Protein AF-A0A9Q1MF08-F1 (afdb_monomer)

pLDDT: mean 85.85, std 12.81, range [37.72, 98.19]

Sequence (175 aa):
MSCRVYAINEHMGEGQDVKKKLDEIQESLNEKKEELEALEDLNQALVVKEQLENVELKDARKDLINGMKQYSSRDLIGVKRMGELDTKRFQEITKRKFLGKDADVKAAQLCSIWENHLKDPNWHPFKDVTSENGSKEIIIDDNDETLNGLKHEFGEAAYELVTTALMEMNEGLSK

Solvent-accessible surface area (backbone atoms only — not comparable to full-atom values): 9974 Å² total; per-residue (Å²): 119,66,72,66,53,52,56,50,53,52,55,53,50,54,53,51,54,53,50,52,53,49,51,54,51,53,50,53,50,50,54,52,49,53,54,47,52,53,49,51,54,50,50,54,52,50,54,54,50,53,53,51,53,52,49,52,52,52,49,54,52,50,51,52,56,57,58,49,59,71,53,50,72,90,61,101,69,67,60,77,64,76,43,54,62,60,58,67,63,46,28,61,55,42,26,74,75,41,78,71,93,55,15,65,60,51,18,52,52,50,48,55,51,50,56,47,51,74,66,35,88,88,61,69,64,57,39,84,42,73,45,98,88,69,49,79,44,80,42,74,37,87,78,36,64,68,60,50,48,42,28,72,76,55,28,64,74,49,34,52,49,51,52,50,17,52,48,47,51,50,66,71,68,77,118

Radius of gyration: 35.01 Å; Cα contacts (8 Å, |Δi|>4): 98; chains: 1; bounding box: 57×44×112 Å

Nearest PDB structures (foldseek):
  7y24-assembly1_E  TM=3.377E-01  e=8.238E+00  Homo sapiens
  8xio-assembly1_A  TM=2.837E-01  e=6.452E+00  Homo sapiens
  7xna-assembly1_A  TM=2.823E-01  e=7.290E+00  Homo sapiens

InterPro domains:
  IPR005379 Factor of DNA methylation 1-5/IDN2 , domain XH [PF03469] (80-171)
  IPR045177 Factor of DNA methylation 1-5/IDN2 [PTHR21596] (10-171)

Foldseek 3Di:
DVVVVVVVVVVVVVVVVVVVVVVVVVVVVVVVVVVVVVVVVVVVVVVVVVVVVVVVVVVVVVVVVVVQVVQQDDDPDGDDDQLQFPLVQQLVQQLVLDDDPCSSVVSNVVSVVLSVLSVDPVRQQWDWDQDPVRDTDIAGNPPPPVLVVCCVRRNDSNSVRNRNSNVSVVVVVPD

Mean predicted aligned error: 11.51 Å

Organism: NCBI:txid402998

Structure (mmCIF, N/CA/C/O backbone):
data_AF-A0A9Q1MF08-F1
#
_entry.id   AF-A0A9Q1MF08-F1
#
loop_
_atom_site.group_PDB
_atom_site.id
_atom_site.type_symbol
_atom_site.label_atom_id
_atom_site.label_alt_id
_atom_site.label_comp_id
_atom_site.label_asym_id
_atom_site.label_entity_id
_atom_site.label_seq_id
_atom_site.pdbx_PDB_ins_code
_atom_site.Cartn_x
_atom_site.Cartn_y
_atom_site.Cartn_z
_atom_site.occupancy
_atom_site.B_iso_or_equiv
_atom_site.auth_seq_id
_atom_site.auth_comp_id
_atom_site.auth_asym_id
_atom_site.auth_atom_id
_atom_site.pdbx_PDB_model_num
ATOM 1 N N . MET A 1 1 ? -32.173 -17.634 84.637 1.00 53.31 1 MET A N 1
ATOM 2 C CA . MET A 1 1 ? -32.770 -17.974 83.322 1.00 53.31 1 MET A CA 1
ATOM 3 C C . MET A 1 1 ? -32.700 -16.829 82.303 1.00 53.31 1 MET A C 1
ATOM 5 O O . MET A 1 1 ? -32.615 -17.133 81.125 1.00 53.31 1 MET A O 1
ATOM 9 N N . SER A 1 2 ? -32.632 -15.554 82.720 1.00 58.41 2 SER A N 1
ATOM 10 C CA . SER A 1 2 ? -32.653 -14.385 81.813 1.00 58.41 2 SER A CA 1
ATOM 11 C C . SER A 1 2 ? -31.453 -14.255 80.845 1.00 58.41 2 SER A C 1
ATOM 13 O O . SER A 1 2 ? -31.666 -14.125 79.645 1.00 58.41 2 SER A O 1
ATOM 15 N N . CYS A 1 3 ? -30.197 -14.403 81.302 1.00 56.69 3 CYS A N 1
ATOM 16 C CA . CYS A 1 3 ? -29.023 -14.279 80.407 1.00 56.69 3 CYS A CA 1
ATOM 17 C C . CYS A 1 3 ? -28.991 -15.305 79.266 1.00 56.69 3 CYS A C 1
ATOM 19 O O . CYS A 1 3 ? -28.477 -15.019 78.191 1.00 56.69 3 CYS A O 1
ATOM 21 N N . ARG A 1 4 ? -29.539 -16.506 79.491 1.00 56.28 4 ARG A N 1
ATOM 22 C CA . ARG A 1 4 ? -29.534 -17.577 78.487 1.00 56.28 4 ARG A CA 1
ATOM 23 C C . ARG A 1 4 ? -30.517 -17.296 77.348 1.00 56.28 4 ARG A C 1
ATOM 25 O O . ARG A 1 4 ? -30.247 -17.690 76.228 1.00 56.28 4 ARG A O 1
ATOM 32 N N . VAL A 1 5 ? -31.624 -16.605 77.627 1.00 60.34 5 VAL A N 1
ATOM 33 C CA . VAL A 1 5 ? -32.626 -16.212 76.620 1.00 60.34 5 VAL A CA 1
ATOM 34 C C . VAL A 1 5 ? -32.146 -15.007 75.807 1.00 60.34 5 VAL A C 1
ATOM 36 O O . VAL A 1 5 ? -32.333 -14.987 74.596 1.00 60.34 5 VAL A O 1
ATOM 39 N N . TYR A 1 6 ? -31.461 -14.048 76.441 1.00 61.06 6 TYR A N 1
ATOM 40 C CA . TYR A 1 6 ? -30.867 -12.900 75.741 1.00 61.06 6 TYR A CA 1
ATOM 41 C C . TYR A 1 6 ? -29.811 -13.318 74.709 1.00 61.06 6 TYR A C 1
ATOM 43 O O . TYR A 1 6 ? -29.911 -12.918 73.555 1.00 61.06 6 TYR A O 1
ATOM 51 N N . ALA A 1 7 ? -28.878 -14.199 75.084 1.00 62.72 7 ALA A N 1
ATOM 52 C CA . ALA A 1 7 ? -27.861 -14.703 74.157 1.00 62.72 7 ALA A CA 1
ATOM 53 C C . ALA A 1 7 ? -28.457 -15.504 72.979 1.00 62.72 7 ALA A C 1
ATOM 55 O O . ALA A 1 7 ? -27.925 -15.477 71.875 1.00 62.72 7 ALA A O 1
ATOM 56 N N . ILE A 1 8 ? -29.581 -16.204 73.188 1.00 61.09 8 ILE A N 1
ATOM 57 C CA . ILE A 1 8 ? -30.288 -16.922 72.114 1.00 61.09 8 ILE A CA 1
ATOM 58 C C . ILE A 1 8 ? -30.976 -15.938 71.154 1.00 61.09 8 ILE A C 1
ATOM 60 O O . ILE A 1 8 ? -30.942 -16.159 69.946 1.00 61.09 8 ILE A O 1
ATOM 64 N N . ASN A 1 9 ? -31.560 -14.848 71.666 1.00 61.00 9 ASN A N 1
ATOM 65 C CA . ASN A 1 9 ? -32.188 -13.814 70.838 1.00 61.00 9 ASN A CA 1
ATOM 66 C C . ASN A 1 9 ? -31.167 -12.999 70.022 1.00 61.00 9 ASN A C 1
ATOM 68 O O . ASN A 1 9 ? -31.444 -12.704 68.863 1.00 61.00 9 ASN A O 1
ATOM 72 N N . GLU A 1 10 ? -29.994 -12.673 70.579 1.00 62.59 10 GLU A N 1
ATOM 73 C CA . GLU A 1 10 ? -28.913 -12.006 69.829 1.00 62.59 10 GLU A CA 1
ATOM 74 C C . GLU A 1 10 ? -28.361 -12.902 68.709 1.00 62.59 10 GLU A C 1
ATOM 76 O O . GLU A 1 10 ? -28.321 -12.480 67.555 1.00 62.59 10 GLU A O 1
ATOM 81 N N . HIS A 1 11 ? -28.048 -14.172 68.999 1.00 61.53 11 HIS A N 1
ATOM 82 C CA . HIS A 1 11 ? -27.573 -15.115 67.978 1.00 61.53 11 HIS A CA 1
ATOM 83 C C . HIS A 1 11 ? -28.625 -15.444 66.899 1.00 61.53 11 HIS A C 1
ATOM 85 O O . HIS A 1 11 ? -28.265 -15.657 65.740 1.00 61.53 11 HIS A O 1
ATOM 91 N N . MET A 1 12 ? -29.924 -15.477 67.234 1.00 62.12 12 MET A N 1
ATOM 92 C CA . MET A 1 12 ? -30.992 -15.595 66.226 1.00 62.12 12 MET A CA 1
ATOM 93 C C . MET A 1 12 ? -31.098 -14.349 65.336 1.00 62.12 12 MET A C 1
ATOM 95 O O . MET A 1 12 ? -31.345 -14.490 64.137 1.00 62.12 12 MET A O 1
ATOM 99 N N . GLY A 1 13 ? -30.909 -13.152 65.901 1.00 64.06 13 GLY A N 1
ATOM 100 C CA . GLY A 1 13 ? -30.941 -11.886 65.163 1.00 64.06 13 GLY A CA 1
ATOM 101 C C . GLY A 1 13 ? -29.776 -11.738 64.180 1.00 64.06 13 GLY A C 1
ATOM 102 O O . GLY A 1 13 ? -29.991 -11.367 63.027 1.00 64.06 13 GLY A O 1
ATOM 103 N N . GLU A 1 14 ? -28.561 -12.113 64.588 1.00 65.31 14 GLU A N 1
ATOM 104 C CA . GLU A 1 14 ? -27.378 -12.126 63.713 1.00 65.31 14 GLU A CA 1
ATOM 105 C C . GLU A 1 14 ? -27.522 -13.131 62.558 1.00 65.31 14 GLU A C 1
ATOM 107 O O . GLU A 1 14 ? -27.201 -12.819 61.412 1.00 65.31 14 GLU A O 1
ATOM 112 N N . GLY A 1 15 ? -28.074 -14.322 62.824 1.00 70.94 15 GLY A N 1
ATOM 113 C CA . GLY A 1 15 ? -28.333 -15.326 61.787 1.00 70.94 15 GLY A CA 1
ATOM 114 C C . GLY A 1 15 ? -29.361 -14.882 60.737 1.00 70.94 15 GLY A C 1
ATOM 115 O O . GLY A 1 15 ? -29.233 -15.236 59.563 1.00 70.94 15 GLY A O 1
ATOM 116 N N . GLN A 1 16 ? -30.364 -14.086 61.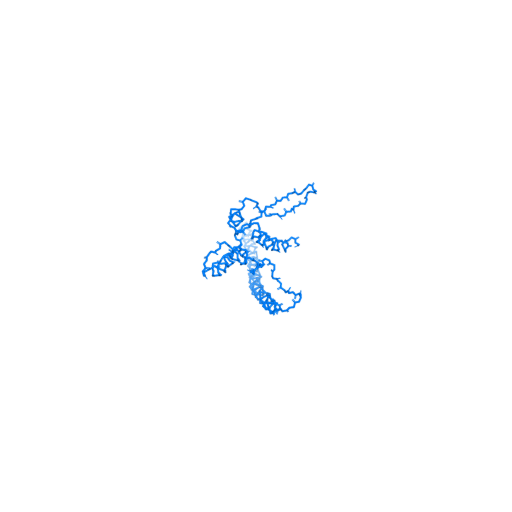129 1.00 75.94 16 GLN A N 1
ATOM 117 C CA . GLN A 1 16 ? -31.337 -13.497 60.200 1.00 75.94 16 GLN A CA 1
ATOM 118 C C . GLN A 1 16 ? -30.736 -12.377 59.339 1.00 75.94 16 GLN A C 1
ATOM 120 O O . GLN A 1 16 ? -31.025 -12.333 58.143 1.00 75.94 16 GLN A O 1
ATOM 125 N N . ASP A 1 17 ? -29.886 -11.512 59.903 1.00 83.12 17 ASP A N 1
ATOM 126 C CA . ASP A 1 17 ? -29.206 -10.446 59.148 1.00 83.12 17 ASP A CA 1
ATOM 127 C C . ASP A 1 17 ? -28.227 -11.019 58.109 1.00 83.12 17 ASP A C 1
ATOM 129 O O . ASP A 1 17 ? -28.212 -10.595 56.952 1.00 83.12 17 ASP A O 1
ATOM 133 N N . VAL A 1 18 ? -27.469 -12.057 58.484 1.00 84.75 18 VAL A N 1
ATOM 134 C CA . VAL A 1 18 ? -26.572 -12.771 57.559 1.00 84.75 18 VAL A CA 1
ATOM 135 C C . VAL A 1 18 ? -27.355 -13.417 56.417 1.00 84.75 18 VAL A C 1
ATOM 137 O O . VAL A 1 18 ? -26.936 -13.327 55.265 1.00 84.75 18 VAL A O 1
ATOM 140 N N . LYS A 1 19 ? -28.505 -14.037 56.709 1.00 88.81 19 LYS A N 1
ATOM 141 C CA . LYS A 1 19 ? -29.349 -14.656 55.680 1.00 88.81 19 LYS A CA 1
ATOM 142 C C . LYS A 1 19 ? -29.897 -13.624 54.695 1.00 88.81 19 LYS A C 1
ATOM 144 O O . LYS A 1 19 ? -29.833 -13.849 53.494 1.00 88.81 19 LYS A O 1
ATOM 149 N N . LYS A 1 20 ? -30.363 -12.476 55.190 1.00 91.69 20 LYS A N 1
ATOM 150 C CA . LYS A 1 20 ? -30.874 -11.401 54.336 1.00 91.69 20 LYS A CA 1
ATOM 151 C C . LYS A 1 20 ? -29.790 -10.847 53.402 1.00 91.69 20 LYS A C 1
ATOM 153 O O . LYS A 1 20 ? -30.033 -10.701 52.212 1.00 91.69 20 LYS A O 1
ATOM 158 N N . LYS A 1 21 ? -28.579 -10.615 53.921 1.00 92.50 21 LYS A N 1
ATOM 159 C CA . LYS A 1 21 ? -27.424 -10.193 53.108 1.00 92.50 21 LYS A CA 1
ATOM 160 C C . LYS A 1 21 ? -27.028 -11.242 52.068 1.00 92.50 21 LYS A C 1
ATOM 162 O O . LYS A 1 21 ? -26.633 -10.880 50.967 1.00 92.50 21 LYS A O 1
ATOM 167 N N . LEU A 1 22 ? -27.118 -12.529 52.407 1.00 93.06 22 LEU A N 1
ATOM 168 C CA . LEU A 1 22 ? -26.854 -13.619 51.465 1.00 93.06 22 LEU A CA 1
ATOM 169 C C . LEU A 1 22 ? -27.862 -13.610 50.306 1.00 93.06 22 LEU A C 1
ATOM 171 O O . LEU A 1 22 ? -27.450 -13.740 49.156 1.00 93.06 22 LEU A O 1
ATOM 175 N N . ASP A 1 23 ? -29.149 -13.419 50.609 1.00 93.88 23 ASP A N 1
ATOM 176 C CA . ASP A 1 23 ? -30.215 -13.342 49.606 1.00 93.88 23 ASP A CA 1
ATOM 177 C C . ASP A 1 23 ? -30.023 -12.114 48.687 1.00 93.88 23 ASP A C 1
ATOM 179 O O . ASP A 1 23 ? -30.073 -12.254 47.467 1.00 93.88 23 ASP A O 1
ATOM 183 N N . GLU A 1 24 ? -29.688 -10.943 49.249 1.00 95.56 24 GLU A N 1
ATOM 184 C CA . GLU A 1 24 ? -29.370 -9.717 48.487 1.00 95.56 24 GLU A CA 1
ATOM 185 C C . GLU A 1 24 ? -28.148 -9.902 47.561 1.00 95.56 24 GLU A C 1
ATOM 187 O O . GLU A 1 24 ? -28.164 -9.485 46.401 1.00 95.56 24 GLU A O 1
ATOM 192 N N . ILE A 1 25 ? -27.085 -10.563 48.041 1.00 95.12 25 ILE A N 1
ATOM 193 C CA . ILE A 1 25 ? -25.898 -10.878 47.224 1.00 95.12 25 ILE A CA 1
ATOM 194 C C . ILE A 1 25 ? -26.254 -11.859 46.102 1.00 95.12 25 ILE A C 1
ATOM 196 O O . ILE A 1 25 ? -25.754 -11.712 44.989 1.00 95.12 25 ILE A O 1
ATOM 200 N N . GLN A 1 26 ? -27.097 -12.858 46.374 1.00 95.31 26 GLN A N 1
ATOM 201 C CA . GLN A 1 26 ? -27.505 -13.852 45.382 1.00 95.31 26 GLN A CA 1
ATOM 202 C C . GLN A 1 26 ? -28.349 -13.232 44.261 1.00 95.31 26 GLN A C 1
ATOM 204 O O . GLN A 1 26 ? -28.155 -13.581 43.097 1.00 95.31 26 GLN A O 1
ATOM 209 N N . GLU A 1 27 ? -29.259 -12.319 44.601 1.00 96.25 27 GLU A N 1
ATOM 210 C CA . GLU A 1 27 ? -30.068 -11.578 43.630 1.00 96.25 27 GLU A CA 1
ATOM 211 C C . GLU A 1 27 ? -29.180 -10.674 42.767 1.00 96.25 27 GLU A C 1
ATOM 213 O O . GLU A 1 27 ? -29.187 -10.801 41.544 1.00 96.25 27 GLU A O 1
ATOM 218 N N . SER A 1 28 ? -28.295 -9.889 43.394 1.00 96.12 28 SER A N 1
ATOM 219 C CA . SER A 1 28 ? -27.329 -9.050 42.674 1.00 96.12 28 SER A CA 1
ATOM 220 C C . SER A 1 28 ? -26.395 -9.864 41.768 1.00 96.12 28 SER A C 1
ATOM 222 O O . SER A 1 28 ? -26.068 -9.437 40.661 1.00 96.12 28 SER A O 1
ATOM 224 N N . LEU A 1 29 ? -25.972 -11.055 42.202 1.00 97.31 29 LEU A N 1
ATOM 225 C CA . LEU A 1 29 ? -25.142 -11.947 41.393 1.00 97.31 29 LEU A CA 1
ATOM 226 C C . LEU A 1 29 ? -25.891 -12.45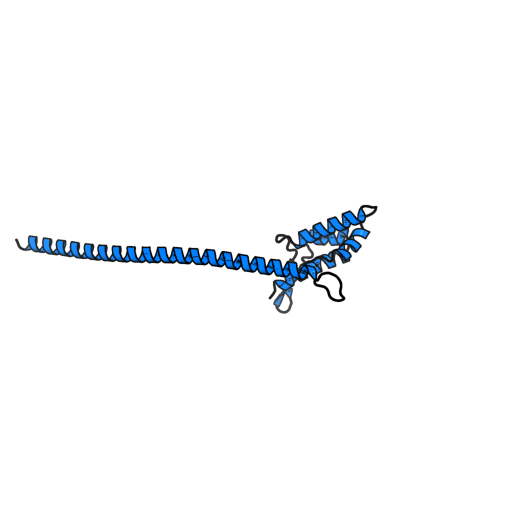7 40.156 1.00 97.31 29 LEU A C 1
ATOM 228 O O . LEU A 1 29 ? -25.293 -12.552 39.085 1.00 97.31 29 LEU A O 1
ATOM 232 N N . ASN A 1 30 ? -27.179 -12.781 40.293 1.00 96.50 30 ASN A N 1
ATOM 233 C CA . ASN A 1 30 ? -28.008 -13.221 39.174 1.00 96.50 30 ASN A CA 1
ATOM 234 C C . ASN A 1 30 ? -28.236 -12.079 38.173 1.00 96.50 30 ASN A C 1
ATOM 236 O O . ASN A 1 30 ? -28.000 -12.282 36.986 1.00 96.50 30 ASN A O 1
ATOM 240 N N . GLU A 1 31 ? -28.576 -10.876 38.645 1.00 97.31 31 GLU A N 1
ATOM 241 C CA . GLU A 1 31 ? -28.708 -9.682 37.794 1.00 97.31 31 GLU A CA 1
ATOM 242 C C . GLU A 1 31 ? -27.414 -9.404 37.019 1.00 97.31 31 GLU A C 1
ATOM 244 O O . GLU A 1 31 ? -27.428 -9.222 35.804 1.00 97.31 31 GLU A O 1
ATOM 249 N N . LYS A 1 32 ? -26.260 -9.443 37.699 1.00 96.62 32 LYS A N 1
ATOM 250 C CA . LYS A 1 32 ? -24.953 -9.244 37.056 1.00 96.62 32 LYS A CA 1
ATOM 251 C C . LYS A 1 32 ? -24.626 -10.325 36.035 1.00 96.62 32 LYS A C 1
ATOM 253 O O . LYS A 1 32 ? -23.938 -10.037 35.060 1.00 96.62 32 LYS A O 1
ATOM 258 N N . LYS A 1 33 ? -25.086 -11.557 36.249 1.00 96.94 33 LYS A N 1
ATOM 259 C CA . LYS A 1 33 ? -24.904 -12.652 35.295 1.00 96.94 33 LYS A CA 1
ATOM 260 C C . LYS A 1 33 ? -25.738 -12.432 34.032 1.00 96.94 33 LYS A C 1
ATOM 262 O O . LYS A 1 33 ? -25.206 -12.613 32.944 1.00 96.94 33 LYS A O 1
ATOM 267 N N . GLU A 1 34 ? -26.989 -12.005 34.177 1.00 97.38 34 GLU A N 1
ATOM 268 C CA . GLU A 1 34 ? -27.864 -11.664 33.047 1.00 97.38 34 GLU A CA 1
ATOM 269 C C . GLU A 1 34 ? -27.341 -10.444 32.271 1.00 97.38 34 GLU A C 1
ATOM 271 O O . GLU A 1 34 ? -27.292 -10.464 31.043 1.00 97.38 34 GLU A O 1
ATOM 276 N N . GLU A 1 35 ? -26.875 -9.402 32.971 1.00 97.12 35 GLU A N 1
ATOM 277 C CA . GLU A 1 35 ? -26.216 -8.246 32.345 1.00 97.12 35 GLU A CA 1
ATOM 278 C C . GLU A 1 35 ? -24.964 -8.657 31.560 1.00 97.12 35 GLU A C 1
ATOM 280 O O . GLU A 1 35 ? -24.717 -8.139 30.470 1.00 97.12 35 GLU A O 1
ATOM 285 N N . LEU A 1 36 ? -24.166 -9.575 32.112 1.00 97.75 36 LEU A N 1
ATOM 286 C CA . LEU A 1 36 ? -22.948 -10.062 31.474 1.00 97.75 36 LEU A CA 1
ATOM 287 C C . LEU A 1 36 ? -23.270 -10.867 30.212 1.00 97.75 36 LEU A C 1
ATOM 289 O O . LEU A 1 36 ? -22.657 -10.611 29.181 1.00 97.75 36 LEU A O 1
ATOM 293 N N . GLU A 1 37 ? -24.262 -11.756 30.261 1.00 97.94 37 GLU A N 1
ATOM 294 C CA . GLU A 1 37 ? -24.732 -12.514 29.092 1.00 97.94 37 GLU A CA 1
ATOM 295 C C . GLU A 1 37 ? -25.254 -11.573 27.990 1.00 97.94 37 GLU A C 1
ATOM 297 O O . GLU A 1 37 ? -24.848 -11.677 26.834 1.00 97.94 37 GLU A O 1
ATOM 302 N N . ALA A 1 38 ? -26.049 -10.559 28.348 1.00 97.94 38 ALA A N 1
ATOM 303 C CA . ALA A 1 38 ? -26.532 -9.562 27.391 1.00 97.94 38 ALA A CA 1
ATOM 304 C C . ALA A 1 38 ? -25.396 -8.727 26.762 1.00 97.94 38 ALA A C 1
ATOM 306 O O . ALA A 1 38 ? -25.455 -8.367 25.582 1.00 97.94 38 ALA A O 1
ATOM 307 N N . LEU A 1 39 ? -24.358 -8.402 27.540 1.00 97.69 39 LEU A N 1
ATOM 308 C CA . LEU A 1 39 ? -23.168 -7.710 27.041 1.00 97.69 39 LEU A CA 1
ATOM 309 C C . LEU A 1 39 ? -22.332 -8.602 26.118 1.00 97.69 39 LEU A C 1
ATOM 311 O O . LEU A 1 39 ? -21.811 -8.104 25.118 1.00 97.69 39 LEU A O 1
ATOM 315 N N . GLU A 1 40 ? -22.210 -9.894 26.420 1.00 97.75 40 GLU A N 1
ATOM 316 C CA . GLU A 1 40 ? -21.536 -10.872 25.560 1.00 97.75 40 GLU A CA 1
ATOM 317 C C . GLU A 1 40 ? -22.260 -11.019 24.216 1.00 97.75 40 GLU A C 1
ATOM 319 O O . GLU A 1 40 ? -21.619 -10.922 23.165 1.00 97.75 40 GLU A O 1
ATOM 324 N N . ASP A 1 41 ? -23.588 -11.136 24.236 1.00 98.06 41 ASP A N 1
ATOM 325 C CA . ASP A 1 41 ? -24.420 -11.195 23.031 1.00 98.06 41 ASP A CA 1
ATOM 326 C C . ASP A 1 41 ? -24.280 -9.930 22.177 1.00 98.06 41 ASP A C 1
ATOM 328 O O . ASP A 1 41 ? -24.083 -9.998 20.957 1.00 98.06 41 ASP A O 1
ATOM 332 N N . LEU A 1 42 ? -24.337 -8.756 22.815 1.00 97.94 42 LEU A N 1
ATOM 333 C CA . LEU A 1 42 ? -24.160 -7.483 22.125 1.00 97.94 42 LEU A CA 1
ATOM 334 C C . LEU A 1 42 ? -22.764 -7.376 21.505 1.00 97.94 42 LEU A C 1
ATOM 336 O O . LEU A 1 42 ? -22.631 -6.953 20.356 1.00 97.94 42 LEU A O 1
ATOM 340 N N . ASN A 1 43 ? -21.726 -7.770 22.240 1.00 97.88 43 ASN A N 1
ATOM 341 C CA . ASN A 1 43 ? -20.357 -7.749 21.742 1.00 97.88 43 ASN A CA 1
ATOM 342 C C . ASN A 1 43 ? -20.200 -8.671 20.525 1.00 97.88 43 ASN A C 1
ATOM 344 O O . ASN A 1 43 ? -19.667 -8.261 19.495 1.00 97.88 43 ASN A O 1
ATOM 348 N N . GLN A 1 44 ? -20.749 -9.886 20.589 1.00 98.19 44 GLN A N 1
ATOM 349 C CA . GLN A 1 44 ? -20.722 -10.819 19.467 1.00 98.19 44 GLN A CA 1
ATOM 350 C C . GLN A 1 44 ? -21.455 -10.258 18.238 1.00 98.19 44 GLN A C 1
ATOM 352 O O . GLN A 1 44 ? -20.952 -10.368 17.116 1.00 98.19 44 GLN A O 1
ATOM 357 N N . ALA A 1 45 ? -22.612 -9.616 18.432 1.00 97.94 45 ALA A N 1
ATOM 358 C CA . ALA A 1 45 ? -23.354 -8.968 17.353 1.00 97.94 45 ALA A CA 1
ATOM 359 C C . ALA A 1 45 ? -22.564 -7.812 16.715 1.00 97.94 45 ALA A C 1
ATOM 361 O O . ALA A 1 45 ? -22.549 -7.677 15.489 1.00 97.94 45 ALA A O 1
ATOM 362 N N . LEU A 1 46 ? -21.877 -7.002 17.527 1.00 98.06 46 LEU A N 1
ATOM 363 C CA . LEU A 1 46 ? -21.032 -5.910 17.045 1.00 98.06 46 LEU A CA 1
ATOM 364 C C . LEU A 1 46 ? -19.834 -6.424 16.243 1.00 98.06 46 LEU A C 1
ATOM 366 O O . LEU A 1 46 ? -19.584 -5.902 15.160 1.00 98.06 46 LEU A O 1
ATOM 370 N N . VAL A 1 47 ? -19.154 -7.477 16.707 1.00 97.88 47 VAL A N 1
ATOM 371 C CA . VAL A 1 47 ? -18.038 -8.098 15.971 1.00 97.88 47 VAL A CA 1
ATOM 372 C C . VAL A 1 47 ? -18.497 -8.600 14.601 1.00 97.88 47 VAL A C 1
ATOM 374 O O . VAL A 1 47 ? -17.836 -8.347 13.595 1.00 97.88 47 VAL A O 1
ATOM 377 N N . VAL A 1 48 ? -19.646 -9.281 14.532 1.00 97.56 48 VAL A N 1
ATOM 378 C CA . VAL A 1 48 ? -20.192 -9.763 13.251 1.00 97.56 48 VAL A CA 1
ATOM 379 C C . VAL A 1 48 ? -20.521 -8.594 12.325 1.00 97.56 48 VAL A C 1
ATOM 381 O O . VAL A 1 48 ? -20.185 -8.631 11.142 1.00 97.56 48 VAL A O 1
ATOM 384 N N . LYS A 1 49 ? -21.145 -7.537 12.852 1.00 96.88 49 LYS A N 1
ATOM 385 C CA . LYS A 1 49 ? -21.483 -6.346 12.069 1.00 96.88 49 LYS A CA 1
ATOM 386 C C . LYS A 1 49 ? -20.236 -5.652 11.519 1.00 96.88 49 LYS A C 1
ATOM 388 O O . LYS A 1 49 ? -20.188 -5.358 10.329 1.00 96.88 49 LYS A O 1
ATOM 393 N N . GLU A 1 50 ? -19.217 -5.449 12.349 1.00 96.12 50 GLU A N 1
ATOM 394 C CA . GLU A 1 50 ? -17.945 -4.848 11.940 1.00 96.12 50 GLU A CA 1
ATOM 395 C C . GLU A 1 50 ? -17.268 -5.668 10.832 1.00 96.12 50 GLU A C 1
AT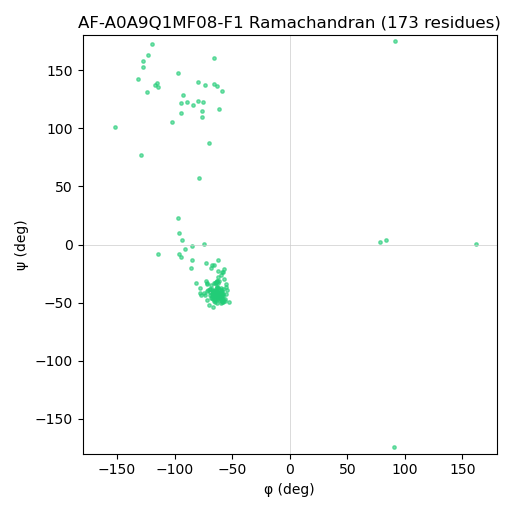OM 397 O O . GLU A 1 50 ? -16.746 -5.117 9.862 1.00 96.12 50 GLU A O 1
ATOM 402 N N . GLN A 1 51 ? -17.287 -6.999 10.947 1.00 96.06 51 GLN A N 1
ATOM 403 C CA . GLN A 1 51 ? -16.734 -7.886 9.925 1.00 96.06 51 GLN A CA 1
ATOM 404 C C . GLN A 1 51 ? -17.480 -7.759 8.594 1.00 96.06 51 GLN A C 1
ATOM 406 O O . GLN A 1 51 ? -16.832 -7.680 7.550 1.00 96.06 51 GLN A O 1
ATOM 411 N N . LEU A 1 52 ? -18.815 -7.710 8.624 1.00 96.31 52 LEU A N 1
ATOM 412 C CA . LEU A 1 52 ? -19.641 -7.544 7.427 1.00 96.31 52 LEU A CA 1
ATOM 413 C C . LEU A 1 52 ? -19.381 -6.196 6.747 1.00 96.31 52 LEU A C 1
ATOM 415 O O . LEU A 1 52 ? -19.063 -6.169 5.560 1.00 96.31 52 LEU A O 1
ATOM 419 N N . GLU A 1 53 ? -19.422 -5.097 7.502 1.00 95.69 53 GLU A N 1
ATOM 420 C CA . GLU A 1 53 ? -19.152 -3.753 6.974 1.00 95.69 53 GLU A CA 1
ATOM 421 C C . GLU A 1 53 ? -17.732 -3.655 6.389 1.00 95.69 53 GLU A C 1
ATOM 423 O O . GLU A 1 53 ? -17.524 -3.087 5.317 1.00 95.69 53 GLU A O 1
ATOM 428 N N . ASN A 1 54 ? -16.741 -4.278 7.036 1.00 95.62 54 ASN A N 1
ATOM 429 C CA . ASN A 1 54 ? -15.380 -4.351 6.505 1.00 95.62 54 ASN A CA 1
ATOM 430 C C . ASN A 1 54 ? -15.286 -5.129 5.186 1.00 95.62 54 ASN A C 1
ATOM 432 O O . ASN A 1 54 ? -14.481 -4.765 4.325 1.00 95.62 54 ASN A O 1
ATOM 436 N N . VAL A 1 55 ? -16.050 -6.213 5.024 1.00 96.81 55 VAL A N 1
ATOM 437 C CA . VAL A 1 55 ? -16.104 -6.968 3.763 1.00 96.81 55 VAL A CA 1
ATOM 438 C C . VAL A 1 55 ? -16.719 -6.104 2.666 1.00 96.81 55 VAL A C 1
ATOM 440 O O . VAL A 1 55 ? -16.096 -5.941 1.619 1.00 96.81 55 VAL A O 1
ATOM 443 N N . GLU A 1 56 ? -17.859 -5.466 2.933 1.00 95.62 56 GLU A N 1
ATOM 444 C CA . GLU A 1 56 ? -18.528 -4.579 1.974 1.00 95.62 56 GLU A CA 1
ATOM 445 C C . GLU A 1 56 ? -17.624 -3.420 1.532 1.00 95.62 56 GLU A C 1
ATOM 447 O O . GLU A 1 56 ? -17.504 -3.140 0.338 1.00 95.62 56 GLU A O 1
ATOM 452 N N . LEU A 1 57 ? -16.916 -2.782 2.470 1.00 96.38 57 LEU A N 1
ATOM 453 C CA . LEU A 1 57 ? -15.962 -1.714 2.160 1.00 96.38 57 LEU A CA 1
ATOM 454 C C . LEU A 1 57 ? -14.791 -2.210 1.301 1.00 96.38 57 LEU A C 1
ATOM 456 O O . LEU A 1 57 ? -14.368 -1.523 0.364 1.00 96.38 57 LEU A O 1
ATOM 460 N N . LYS A 1 58 ? -14.251 -3.397 1.600 1.00 94.19 58 LYS A N 1
ATOM 461 C CA . LYS A 1 58 ? -13.165 -4.002 0.812 1.00 94.19 58 LYS A CA 1
ATOM 462 C C . LYS A 1 58 ? -13.627 -4.354 -0.600 1.00 94.19 58 LYS A C 1
ATOM 464 O O . LYS A 1 58 ? -12.882 -4.096 -1.549 1.00 94.19 58 LYS A O 1
ATOM 469 N N . ASP A 1 59 ? -14.836 -4.880 -0.742 1.00 94.44 59 ASP A N 1
ATOM 470 C CA . ASP A 1 59 ? -15.419 -5.231 -2.035 1.00 94.44 59 ASP A CA 1
ATOM 471 C C . ASP A 1 59 ? -15.730 -3.979 -2.862 1.00 94.44 59 ASP A C 1
ATOM 473 O O . ASP A 1 59 ? -15.272 -3.876 -4.001 1.00 94.44 59 ASP A O 1
ATOM 477 N N . ALA A 1 60 ? -16.353 -2.957 -2.268 1.00 95.12 60 ALA A N 1
ATOM 478 C CA . ALA A 1 60 ? -16.595 -1.676 -2.932 1.00 95.12 60 ALA A CA 1
ATOM 479 C C . ALA A 1 60 ? -15.288 -1.023 -3.421 1.00 95.12 60 ALA A C 1
ATOM 481 O O . ALA A 1 60 ? -15.204 -0.535 -4.553 1.00 95.12 60 ALA A O 1
ATOM 482 N N . ARG A 1 61 ? -14.224 -1.060 -2.603 1.00 90.94 61 ARG A N 1
ATOM 483 C CA . ARG A 1 61 ? -12.890 -0.579 -3.002 1.00 90.94 61 ARG A CA 1
ATOM 484 C C . ARG A 1 61 ? -12.325 -1.386 -4.171 1.00 90.94 61 ARG A C 1
ATOM 486 O O . ARG A 1 61 ? -11.751 -0.807 -5.096 1.00 90.94 61 ARG A O 1
ATOM 493 N N . LYS A 1 62 ? -12.449 -2.713 -4.133 1.00 91.31 62 LYS A N 1
ATOM 494 C CA . LYS A 1 62 ? -11.965 -3.607 -5.192 1.00 91.31 62 LYS A CA 1
ATOM 495 C C . LYS A 1 62 ? -12.689 -3.347 -6.512 1.00 91.31 62 LYS A C 1
ATOM 497 O O . LYS A 1 62 ? -12.023 -3.251 -7.546 1.00 91.31 62 LYS A O 1
ATOM 502 N N . ASP A 1 63 ? -14.004 -3.178 -6.471 1.00 92.56 63 ASP A N 1
ATOM 503 C CA . ASP A 1 63 ? -14.830 -2.901 -7.644 1.00 92.56 63 ASP A CA 1
ATOM 504 C C . ASP A 1 63 ? -14.516 -1.536 -8.247 1.00 92.56 63 ASP A C 1
ATOM 506 O O . ASP A 1 63 ? -14.337 -1.436 -9.462 1.00 92.56 63 ASP A O 1
ATOM 510 N N . LEU A 1 64 ? -14.330 -0.506 -7.415 1.00 89.75 64 LEU A N 1
ATOM 511 C CA . LEU A 1 64 ? -13.895 0.813 -7.875 1.00 89.75 64 LEU A CA 1
ATOM 512 C C . LEU A 1 64 ? -12.544 0.739 -8.600 1.00 89.75 64 LEU A C 1
ATOM 514 O O . LEU A 1 64 ? -12.410 1.234 -9.720 1.00 89.75 64 LEU A O 1
ATOM 518 N N . ILE A 1 65 ? -11.551 0.077 -7.995 1.00 85.50 65 ILE A N 1
ATOM 519 C CA . ILE A 1 65 ? -10.230 -0.118 -8.612 1.00 85.50 65 ILE A CA 1
ATOM 520 C C . ILE A 1 65 ? -10.367 -0.866 -9.942 1.00 85.50 65 ILE A C 1
ATOM 522 O O . ILE A 1 65 ? -9.720 -0.505 -10.927 1.00 85.50 65 ILE A O 1
ATOM 526 N N .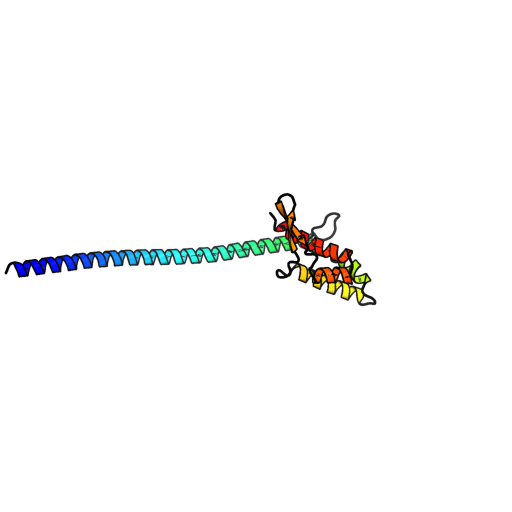 ASN A 1 66 ? -11.187 -1.916 -9.989 1.00 86.06 66 ASN A N 1
ATOM 527 C CA . ASN A 1 66 ? -11.363 -2.719 -11.193 1.00 86.06 66 ASN A CA 1
ATOM 528 C C . ASN A 1 66 ? -12.091 -1.955 -12.309 1.00 86.06 66 ASN A C 1
ATOM 530 O O . ASN A 1 66 ? -11.676 -2.030 -13.464 1.00 86.06 66 ASN A O 1
ATOM 534 N N . GLY A 1 67 ? -13.119 -1.178 -11.967 1.00 86.69 67 GLY A N 1
ATOM 535 C CA . GLY A 1 67 ? -13.816 -0.296 -12.898 1.00 86.69 67 GLY A CA 1
ATOM 536 C C . GLY A 1 67 ? -12.886 0.774 -13.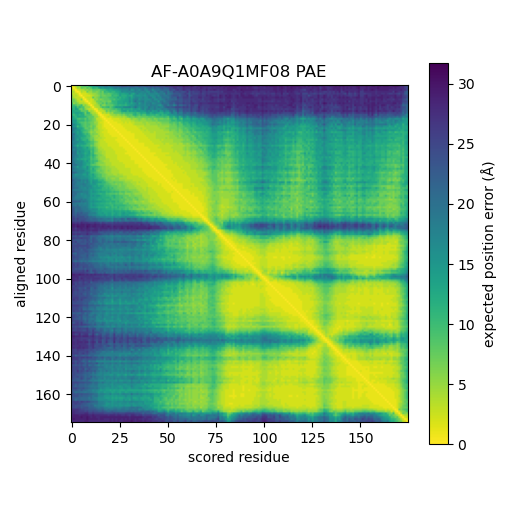466 1.00 86.69 67 GLY A C 1
ATOM 537 O O . GLY A 1 67 ? -12.847 0.976 -14.676 1.00 86.69 67 GLY A O 1
ATOM 538 N N . MET A 1 68 ? -12.052 1.392 -12.624 1.00 83.12 68 MET A N 1
ATOM 539 C CA . MET A 1 68 ? -11.096 2.418 -13.055 1.00 83.12 68 MET A CA 1
ATOM 540 C C . MET A 1 68 ? -10.000 1.887 -13.990 1.00 83.12 68 MET A C 1
ATOM 542 O O . MET A 1 68 ? -9.598 2.594 -14.914 1.00 83.12 68 MET A O 1
ATOM 546 N N . LYS A 1 69 ? -9.557 0.630 -13.831 1.00 76.75 69 LYS A N 1
ATOM 547 C CA . LYS A 1 69 ? -8.580 0.002 -14.748 1.00 76.75 69 LYS A CA 1
ATOM 548 C C . LYS A 1 69 ? -9.042 -0.009 -16.204 1.00 76.75 69 LYS A C 1
ATOM 550 O O . LYS A 1 69 ? -8.202 0.047 -17.102 1.00 76.75 69 LYS A O 1
ATOM 555 N N . GLN A 1 70 ? -10.350 -0.070 -16.453 1.00 73.19 70 GLN A N 1
ATOM 556 C CA . GLN A 1 70 ? -10.903 -0.114 -17.810 1.00 73.19 70 GLN A CA 1
ATOM 557 C C . GLN A 1 70 ? -10.700 1.203 -18.575 1.00 73.19 70 GLN A C 1
ATOM 559 O O . GLN A 1 70 ? -10.682 1.197 -19.802 1.00 73.19 70 GLN A O 1
ATOM 564 N N . TYR A 1 71 ? -10.457 2.307 -17.863 1.00 70.44 71 TYR A N 1
ATOM 565 C CA . TYR A 1 71 ? -10.221 3.638 -18.432 1.00 70.44 71 TYR A CA 1
ATOM 566 C C . TYR A 1 71 ? -8.728 3.978 -18.591 1.00 70.44 71 TYR A C 1
ATOM 568 O O . TYR A 1 71 ? -8.369 5.109 -18.909 1.00 70.44 71 TYR A O 1
ATOM 576 N N . SER A 1 72 ? -7.832 3.005 -18.399 1.00 64.62 72 SER A N 1
ATOM 577 C CA . SER A 1 72 ? -6.377 3.198 -18.519 1.00 64.62 72 SER A CA 1
ATOM 578 C C . SER A 1 72 ? -5.873 3.317 -19.967 1.00 64.62 72 SER A C 1
ATOM 580 O O . SER A 1 72 ? -4.671 3.430 -20.197 1.00 64.62 72 SER A O 1
ATOM 582 N N . SER A 1 73 ? -6.742 3.243 -20.982 1.00 63.53 73 SER A N 1
ATOM 583 C CA . SER A 1 73 ? -6.302 3.159 -22.380 1.00 63.53 73 SER A CA 1
ATOM 584 C C . SER A 1 73 ? -7.308 3.743 -23.372 1.00 63.53 73 SER A C 1
ATOM 586 O O . SER A 1 73 ? -8.237 3.030 -23.753 1.00 63.53 73 SER A O 1
ATOM 588 N N . ARG A 1 74 ? -7.046 4.979 -23.848 1.00 56.78 74 ARG A N 1
ATOM 589 C CA . ARG A 1 74 ? -7.058 5.398 -25.280 1.00 56.78 74 ARG A CA 1
ATOM 590 C C . ARG A 1 74 ? -7.150 6.911 -25.559 1.00 56.78 74 ARG A C 1
ATOM 592 O O . ARG A 1 74 ? -7.083 7.267 -26.730 1.00 56.78 74 ARG A O 1
ATOM 599 N N . ASP A 1 75 ? -7.200 7.783 -24.551 1.00 60.59 75 ASP A N 1
ATOM 600 C CA . ASP A 1 75 ? -7.430 9.226 -24.759 1.00 60.59 75 ASP A CA 1
ATOM 601 C C . ASP A 1 75 ? -6.288 10.133 -24.252 1.00 60.59 75 ASP A C 1
ATOM 603 O O . ASP A 1 75 ? -5.348 9.677 -23.602 1.00 60.59 75 ASP A O 1
ATOM 607 N N . LEU A 1 76 ? -6.369 11.438 -24.561 1.00 63.53 76 LEU A N 1
ATOM 608 C CA . LEU A 1 76 ? -5.404 12.489 -24.176 1.00 63.53 76 LEU A CA 1
ATOM 609 C C . LEU A 1 76 ? -5.199 12.599 -22.646 1.00 63.53 76 LEU A C 1
ATOM 611 O O . LEU A 1 76 ? -4.187 13.129 -22.193 1.00 63.53 76 LEU A O 1
ATOM 615 N N . ILE A 1 77 ? -6.157 12.098 -21.862 1.00 69.25 77 ILE A N 1
ATOM 616 C CA . ILE A 1 77 ? -6.126 11.996 -20.400 1.00 69.25 77 ILE A CA 1
ATOM 617 C C . ILE A 1 77 ? -6.362 10.525 -20.044 1.00 69.25 77 ILE A C 1
ATOM 619 O O . ILE A 1 77 ? -7.292 9.906 -20.560 1.00 69.25 77 ILE A O 1
ATOM 623 N N . GLY A 1 78 ? -5.527 9.968 -19.165 1.00 71.94 78 GLY A N 1
ATOM 624 C CA . GLY A 1 78 ? -5.619 8.580 -18.714 1.00 71.94 78 GLY A CA 1
ATOM 625 C C . GLY A 1 78 ? -5.645 8.466 -17.193 1.00 71.94 78 GLY A C 1
ATOM 626 O O . GLY A 1 78 ? -5.194 9.363 -16.483 1.00 71.94 78 GLY A O 1
ATOM 627 N N . VAL A 1 79 ? -6.168 7.345 -16.696 1.00 76.50 79 VAL A N 1
ATOM 628 C CA . VAL A 1 79 ? -6.1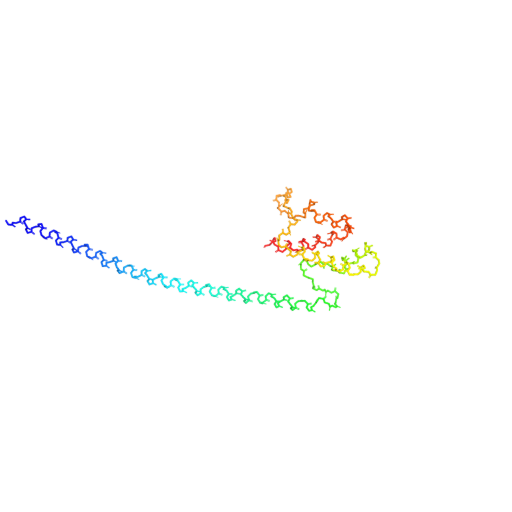45 7.003 -15.267 1.00 76.50 79 VAL A CA 1
ATOM 629 C C . VAL A 1 79 ? -4.865 6.220 -14.955 1.00 76.50 79 VAL A C 1
ATOM 631 O O . VAL A 1 79 ? -4.637 5.165 -15.545 1.00 76.50 79 VAL A O 1
ATOM 634 N N . LYS A 1 80 ? -4.053 6.725 -14.018 1.00 79.56 80 LYS A N 1
ATOM 635 C CA . LYS A 1 80 ? -2.850 6.074 -13.464 1.00 79.56 80 LYS A CA 1
ATOM 636 C C . LYS A 1 80 ? -3.079 5.792 -11.976 1.00 79.56 80 LYS A C 1
ATOM 638 O O . LYS A 1 80 ? -3.645 6.638 -11.284 1.00 79.56 80 LYS A O 1
ATOM 643 N N . ARG A 1 81 ? -2.660 4.629 -11.467 1.00 81.19 81 ARG A N 1
ATOM 644 C CA . ARG A 1 81 ? -2.704 4.362 -10.018 1.00 81.19 81 ARG A CA 1
ATOM 645 C C . ARG A 1 81 ? -1.510 5.023 -9.324 1.00 81.19 81 ARG A C 1
ATOM 647 O O . ARG A 1 81 ? -0.405 4.982 -9.852 1.00 81.19 81 ARG A O 1
ATOM 654 N N . MET A 1 82 ? -1.723 5.608 -8.143 1.00 84.19 82 MET A N 1
ATOM 655 C CA . MET A 1 82 ? -0.611 6.153 -7.349 1.00 84.19 82 MET A CA 1
ATOM 656 C C . MET A 1 82 ? 0.389 5.045 -7.025 1.00 84.19 82 MET A C 1
ATOM 658 O O . MET A 1 82 ? -0.018 3.950 -6.626 1.00 84.19 82 MET A O 1
ATOM 662 N N . GLY A 1 83 ? 1.674 5.318 -7.239 1.00 86.25 83 GLY A N 1
ATOM 663 C CA . GLY A 1 83 ? 2.727 4.320 -7.055 1.00 86.25 83 GLY A CA 1
ATOM 664 C C . GLY A 1 83 ? 2.876 3.316 -8.188 1.00 86.25 83 GLY A C 1
ATOM 665 O O . GLY A 1 83 ? 3.711 2.417 -8.107 1.00 86.25 83 GLY A O 1
ATOM 666 N N . GLU A 1 84 ? 2.094 3.442 -9.261 1.00 88.31 84 GLU A N 1
ATOM 667 C CA . GLU A 1 84 ? 2.284 2.634 -10.460 1.00 88.31 84 GLU A CA 1
ATOM 668 C C . GLU A 1 84 ? 3.498 3.143 -11.239 1.00 88.31 84 GLU A C 1
ATOM 670 O O . GLU A 1 84 ? 3.568 4.307 -11.646 1.00 88.31 84 GLU A O 1
ATOM 675 N N . LEU A 1 85 ? 4.463 2.252 -11.455 1.00 91.62 85 LEU A N 1
ATOM 676 C CA . LEU A 1 85 ? 5.625 2.533 -12.283 1.00 91.62 85 LEU A CA 1
ATOM 677 C C . LEU A 1 85 ? 5.180 2.744 -13.736 1.00 91.62 85 LEU A C 1
ATOM 679 O O . LEU A 1 85 ? 4.357 1.989 -14.253 1.00 91.62 85 LEU A O 1
ATOM 683 N N . ASP A 1 86 ? 5.746 3.737 -14.427 1.00 90.06 86 ASP A N 1
ATOM 684 C CA . ASP A 1 86 ? 5.560 3.864 -15.876 1.00 90.06 86 ASP A CA 1
ATOM 685 C C . ASP A 1 86 ? 6.322 2.732 -16.576 1.00 90.06 86 ASP A C 1
ATOM 687 O O . ASP A 1 86 ? 7.491 2.868 -16.949 1.00 90.06 86 ASP A O 1
ATOM 691 N N . THR A 1 87 ? 5.650 1.588 -16.723 1.00 89.38 87 THR A N 1
ATOM 692 C CA . THR A 1 87 ? 6.232 0.356 -17.257 1.00 89.38 87 THR A CA 1
ATOM 693 C C . THR A 1 87 ? 6.864 0.591 -18.627 1.00 89.38 87 THR A C 1
ATOM 695 O O . THR A 1 87 ? 7.938 0.065 -18.904 1.00 89.38 87 THR A O 1
ATOM 698 N N . LYS A 1 88 ? 6.246 1.412 -19.489 1.00 89.06 88 LYS A N 1
ATOM 699 C CA . LYS A 1 88 ? 6.759 1.667 -20.842 1.00 89.06 88 LYS A CA 1
ATOM 700 C C . LYS A 1 88 ? 8.080 2.420 -20.786 1.00 89.06 88 LYS A C 1
ATOM 702 O O . LYS A 1 88 ? 9.072 1.947 -21.337 1.00 89.06 88 LYS A O 1
ATOM 707 N N . ARG A 1 89 ? 8.116 3.555 -20.081 1.00 91.19 89 ARG A N 1
ATOM 708 C CA . ARG A 1 89 ? 9.343 4.359 -19.971 1.00 91.19 89 ARG A CA 1
ATOM 709 C C . ARG A 1 89 ? 10.446 3.604 -19.242 1.00 91.19 89 ARG A C 1
ATOM 711 O O . ARG A 1 89 ? 11.598 3.639 -19.670 1.00 91.19 89 ARG A O 1
ATOM 718 N N . PHE A 1 90 ? 10.102 2.879 -18.182 1.00 92.94 90 PHE A N 1
ATOM 719 C CA . PHE A 1 90 ? 11.079 2.105 -17.426 1.00 92.94 90 PHE A CA 1
ATOM 720 C C . PHE A 1 90 ? 11.676 0.967 -18.264 1.00 92.94 90 PHE A C 1
ATOM 722 O O . PHE A 1 90 ? 12.897 0.788 -18.283 1.00 92.94 90 PHE A O 1
ATOM 729 N N . GLN A 1 91 ? 10.857 0.239 -19.032 1.00 92.81 91 GLN A N 1
ATOM 730 C CA . GLN A 1 91 ? 11.357 -0.765 -19.975 1.00 92.81 91 GLN A CA 1
ATOM 731 C C . GLN A 1 91 ? 12.240 -0.137 -21.051 1.00 92.81 91 GLN A C 1
ATOM 733 O O . GLN A 1 91 ? 13.303 -0.671 -21.340 1.00 92.81 91 GLN A O 1
ATOM 738 N N . GLU A 1 92 ? 11.860 1.007 -21.622 1.00 92.12 92 GLU A N 1
ATOM 739 C CA . GLU A 1 92 ? 12.667 1.691 -22.641 1.00 92.12 92 GLU A CA 1
ATOM 740 C C . GLU A 1 92 ? 14.048 2.117 -22.128 1.00 92.12 92 GLU A C 1
ATOM 742 O O . GLU A 1 92 ? 15.030 2.030 -22.869 1.00 92.12 92 GLU A O 1
ATOM 747 N N . ILE A 1 93 ? 14.139 2.569 -20.874 1.00 92.00 93 ILE A N 1
ATOM 748 C CA . ILE A 1 93 ? 15.408 2.943 -20.235 1.00 92.00 93 ILE A CA 1
ATOM 749 C C . ILE A 1 93 ? 16.251 1.694 -19.973 1.00 92.00 93 ILE A C 1
ATOM 751 O O . ILE A 1 93 ? 17.407 1.619 -20.395 1.00 92.00 93 ILE A O 1
ATOM 755 N N . THR A 1 94 ? 15.667 0.693 -19.318 1.00 90.50 94 THR A N 1
ATOM 756 C CA . THR A 1 94 ? 16.396 -0.501 -18.870 1.00 90.50 94 THR A CA 1
ATOM 757 C C . THR A 1 94 ? 16.793 -1.414 -20.026 1.00 90.50 94 THR A C 1
ATOM 759 O O . THR A 1 94 ? 17.900 -1.953 -20.038 1.00 90.50 94 THR A O 1
ATOM 762 N N . LYS A 1 95 ? 15.968 -1.498 -21.076 1.00 90.81 95 LYS A N 1
ATOM 763 C CA . LYS A 1 95 ? 16.265 -2.234 -22.312 1.00 90.81 95 LYS A CA 1
ATOM 764 C C . LYS A 1 95 ? 17.574 -1.793 -22.958 1.00 90.81 95 LYS A C 1
ATOM 766 O O . LYS A 1 95 ? 18.279 -2.639 -23.493 1.00 90.81 95 LYS A O 1
ATOM 771 N N . ARG A 1 96 ? 17.952 -0.511 -22.872 1.00 87.38 96 ARG A N 1
ATOM 772 C CA . ARG A 1 96 ? 19.223 -0.006 -23.438 1.00 87.38 96 ARG A CA 1
ATOM 773 C C . ARG A 1 96 ? 20.459 -0.640 -22.798 1.00 87.38 96 ARG A C 1
ATOM 775 O O . ARG A 1 96 ? 21.519 -0.643 -23.416 1.00 87.38 96 ARG A O 1
ATOM 782 N N . LYS A 1 97 ? 20.334 -1.161 -21.575 1.00 85.50 97 LYS A N 1
ATOM 783 C CA . LYS A 1 97 ? 21.410 -1.862 -20.860 1.00 85.50 97 LYS A CA 1
ATOM 784 C C . LYS A 1 97 ? 21.477 -3.348 -21.211 1.00 85.50 97 LYS A C 1
ATOM 786 O O . LYS A 1 97 ? 22.521 -3.967 -21.023 1.00 85.50 97 LYS A O 1
ATOM 791 N N . PHE A 1 98 ? 20.401 -3.922 -21.744 1.00 85.88 98 PHE A N 1
ATOM 792 C CA . PHE A 1 98 ? 20.361 -5.323 -22.138 1.00 85.88 98 PHE A CA 1
ATOM 793 C C . PHE A 1 98 ? 20.732 -5.490 -23.616 1.00 85.88 98 PHE A C 1
ATOM 795 O O . PHE A 1 98 ? 20.171 -4.851 -24.501 1.00 85.88 98 PHE A O 1
ATOM 802 N N . LEU A 1 99 ? 21.680 -6.386 -23.892 1.00 80.88 99 LEU A N 1
ATOM 803 C CA . LEU A 1 99 ? 22.090 -6.735 -25.252 1.00 80.88 99 LEU A CA 1
ATOM 804 C C . LEU A 1 99 ? 21.380 -8.011 -25.726 1.00 80.88 99 LEU A C 1
ATOM 806 O O . LEU A 1 99 ? 21.146 -8.935 -24.944 1.00 80.88 99 LEU A O 1
ATOM 810 N N . GLY A 1 100 ? 21.114 -8.089 -27.031 1.00 84.94 100 GLY A N 1
ATOM 811 C CA . GLY A 1 100 ? 20.619 -9.297 -27.693 1.00 84.94 100 GLY A CA 1
ATOM 812 C C . GLY A 1 100 ? 19.094 -9.428 -27.749 1.00 84.94 100 GLY A C 1
ATOM 813 O O . GLY A 1 100 ? 18.349 -8.517 -27.398 1.00 84.94 100 GLY A O 1
ATOM 814 N N . LYS A 1 101 ? 18.632 -10.584 -28.239 1.00 84.50 101 LYS A N 1
ATOM 815 C CA . LYS A 1 101 ? 17.209 -10.862 -28.514 1.00 84.50 101 LYS A CA 1
ATOM 816 C C . LYS A 1 101 ? 16.339 -10.932 -27.252 1.00 84.50 101 LYS A C 1
ATOM 818 O O . LYS A 1 101 ? 15.132 -10.759 -27.352 1.00 84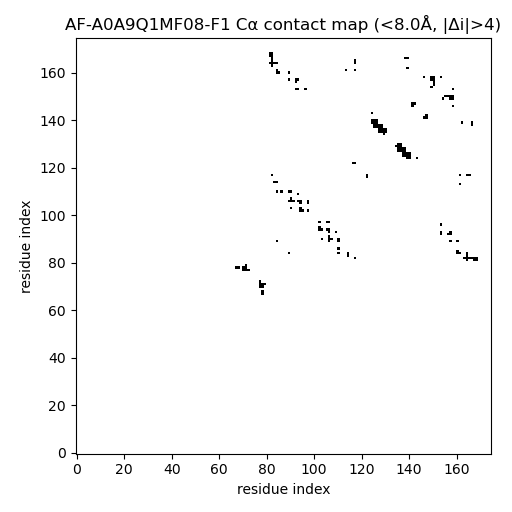.50 101 LYS A O 1
ATOM 823 N N . ASP A 1 102 ? 16.955 -11.110 -26.086 1.00 89.12 102 ASP A N 1
ATOM 824 C CA . ASP A 1 102 ? 16.252 -11.248 -24.805 1.00 89.12 102 ASP A CA 1
ATOM 825 C C . ASP A 1 102 ? 16.094 -9.914 -24.056 1.00 89.12 102 ASP A C 1
ATOM 827 O O . ASP A 1 102 ? 15.602 -9.894 -22.929 1.00 89.12 102 ASP A O 1
ATOM 831 N N . ALA A 1 103 ? 16.521 -8.792 -24.648 1.00 90.19 103 ALA A N 1
ATOM 832 C CA . ALA A 1 103 ? 16.493 -7.482 -23.997 1.00 90.19 103 ALA A CA 1
ATOM 833 C C . ALA A 1 103 ? 15.080 -7.069 -23.552 1.00 90.19 103 ALA A C 1
ATOM 835 O O . ALA A 1 103 ? 14.914 -6.528 -22.461 1.00 90.19 103 ALA A O 1
ATOM 836 N N . ASP A 1 104 ? 14.065 -7.385 -24.361 1.00 88.94 104 ASP A N 1
ATOM 837 C CA . ASP A 1 104 ? 12.657 -7.135 -24.035 1.00 88.94 104 ASP A CA 1
ATOM 838 C C . ASP A 1 104 ? 12.182 -7.951 -22.828 1.00 88.94 104 ASP A C 1
ATOM 840 O O . ASP A 1 104 ? 11.549 -7.417 -21.919 1.00 88.94 104 ASP A O 1
ATOM 844 N N . VAL A 1 105 ? 12.541 -9.237 -22.777 1.00 92.12 105 VAL A N 1
ATOM 845 C CA . VAL A 1 105 ? 12.161 -10.126 -21.671 1.00 92.12 105 VAL A CA 1
ATOM 846 C C . VAL A 1 105 ? 12.826 -9.675 -20.371 1.00 92.12 105 VAL A C 1
ATOM 848 O O . VAL A 1 105 ? 12.164 -9.608 -19.338 1.00 92.12 105 VAL A O 1
ATOM 851 N N . LYS A 1 106 ? 14.112 -9.308 -20.418 1.00 92.25 106 LYS A N 1
ATOM 852 C CA . LYS A 1 106 ? 14.857 -8.827 -19.244 1.00 92.25 106 LYS A CA 1
ATOM 853 C C . LYS A 1 106 ? 14.327 -7.492 -18.724 1.00 92.25 106 LYS A C 1
ATOM 855 O O . LYS A 1 106 ? 14.170 -7.337 -17.517 1.00 92.25 106 LYS A O 1
ATOM 860 N N . ALA A 1 107 ? 14.003 -6.557 -19.618 1.00 92.50 107 ALA A N 1
ATOM 861 C CA . ALA A 1 107 ? 13.389 -5.286 -19.239 1.00 92.50 107 ALA A CA 1
ATOM 862 C C . ALA A 1 107 ? 12.016 -5.497 -18.581 1.00 92.50 107 ALA A C 1
ATOM 864 O O . ALA A 1 107 ? 11.728 -4.897 -17.547 1.00 92.50 107 ALA A O 1
ATOM 865 N N . ALA A 1 108 ? 11.193 -6.399 -19.125 1.00 92.44 108 ALA A N 1
ATOM 866 C CA . ALA A 1 108 ? 9.900 -6.739 -18.538 1.00 92.44 108 ALA A CA 1
ATOM 867 C C . ALA A 1 108 ? 10.032 -7.396 -17.155 1.00 92.44 108 ALA A C 1
ATOM 869 O O . ALA A 1 108 ? 9.332 -7.000 -16.225 1.00 92.44 108 ALA A O 1
ATOM 870 N N . GLN A 1 109 ? 10.961 -8.345 -16.998 1.00 93.50 109 GLN A N 1
ATOM 871 C CA . GLN A 1 109 ? 11.253 -8.976 -15.708 1.00 93.50 109 GLN A CA 1
ATOM 872 C C . GLN A 1 109 ? 11.703 -7.951 -14.666 1.00 93.50 109 GLN A C 1
ATOM 874 O O . GLN A 1 109 ? 11.200 -7.958 -13.544 1.00 93.50 109 GLN A O 1
ATOM 879 N N . LEU A 1 110 ? 12.607 -7.044 -15.044 1.00 93.75 110 LEU A N 1
ATOM 880 C CA . LEU A 1 110 ? 13.083 -5.991 -14.156 1.00 93.75 110 LEU A CA 1
ATOM 881 C C . LEU A 1 110 ? 11.949 -5.045 -13.742 1.00 93.75 110 LEU A C 1
ATOM 883 O O . LEU A 1 110 ? 11.828 -4.734 -12.562 1.00 93.75 110 LEU A O 1
ATOM 887 N N . CYS A 1 111 ? 11.075 -4.649 -14.672 1.00 93.38 111 CYS A N 1
ATOM 888 C CA . CYS A 1 111 ? 9.857 -3.904 -14.343 1.00 93.38 111 CYS A 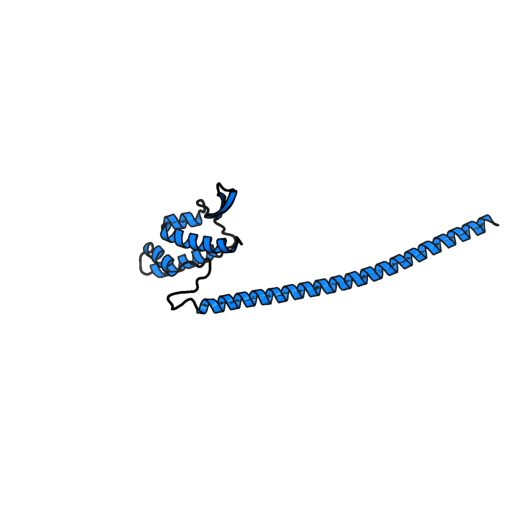CA 1
ATOM 889 C C . CYS A 1 111 ? 9.026 -4.603 -13.266 1.00 93.38 111 CYS A C 1
ATOM 891 O O . CYS A 1 111 ? 8.647 -3.971 -12.286 1.00 93.38 111 CYS A O 1
ATOM 893 N N . SER A 1 112 ? 8.762 -5.903 -13.424 1.00 93.38 112 SER A N 1
ATOM 894 C CA . SER A 1 112 ? 7.983 -6.663 -12.441 1.00 93.38 112 SER A CA 1
ATOM 895 C C . SER A 1 112 ? 8.670 -6.740 -11.077 1.00 93.38 112 SER A C 1
ATOM 897 O O . SER A 1 112 ? 7.988 -6.675 -10.058 1.00 93.38 112 SER A O 1
ATOM 899 N N . ILE A 1 113 ? 10.003 -6.850 -11.041 1.00 93.81 113 ILE A N 1
ATOM 900 C CA . ILE A 1 113 ? 10.777 -6.808 -9.791 1.00 93.81 113 ILE A CA 1
ATOM 901 C C . ILE A 1 113 ? 10.546 -5.471 -9.080 1.00 93.81 113 ILE A C 1
ATOM 903 O O . ILE A 1 113 ? 10.155 -5.460 -7.914 1.00 93.81 113 ILE A O 1
ATOM 907 N N . TRP A 1 114 ? 10.696 -4.352 -9.787 1.00 94.44 114 TRP A N 1
ATOM 908 C CA . TRP A 1 114 ? 10.504 -3.021 -9.206 1.00 94.44 114 TRP A CA 1
ATOM 909 C C . TRP A 1 114 ? 9.063 -2.742 -8.794 1.00 94.44 114 TRP A C 1
ATOM 911 O O . TRP A 1 114 ? 8.828 -2.207 -7.717 1.00 94.44 114 TRP A O 1
ATOM 921 N N . GLU A 1 115 ? 8.082 -3.167 -9.587 1.00 91.56 115 GLU A N 1
ATOM 922 C CA . GLU A 1 115 ? 6.673 -3.081 -9.197 1.00 91.56 115 GLU A CA 1
ATOM 923 C C . GLU A 1 115 ? 6.345 -3.903 -7.945 1.00 91.56 115 GLU A C 1
ATOM 925 O O . GLU A 1 115 ? 5.393 -3.567 -7.242 1.00 91.56 115 GLU A O 1
ATOM 930 N N . ASN A 1 116 ? 7.073 -4.989 -7.675 1.00 91.62 116 ASN A N 1
ATOM 931 C CA . ASN A 1 116 ? 6.905 -5.768 -6.450 1.00 91.62 116 ASN A CA 1
ATOM 932 C C . ASN A 1 116 ? 7.575 -5.086 -5.257 1.00 91.62 116 ASN A C 1
ATOM 934 O O . ASN A 1 116 ? 6.947 -5.014 -4.207 1.00 91.62 116 ASN A O 1
ATOM 938 N N . HIS A 1 117 ? 8.779 -4.532 -5.431 1.00 90.69 117 HIS A N 1
ATOM 939 C CA . HIS A 1 117 ? 9.427 -3.714 -4.401 1.00 90.69 117 HIS A CA 1
ATOM 940 C C . HIS A 1 117 ? 8.539 -2.539 -3.987 1.00 90.69 117 HIS A C 1
ATOM 942 O O . HIS A 1 117 ? 8.251 -2.382 -2.810 1.00 90.69 117 HIS A O 1
ATOM 948 N N . LEU A 1 118 ? 8.000 -1.788 -4.952 1.00 90.25 118 LEU A N 1
ATOM 949 C CA . LEU A 1 118 ? 7.082 -0.670 -4.695 1.00 90.25 118 LEU A CA 1
ATOM 950 C C . LEU A 1 118 ? 5.816 -1.072 -3.912 1.00 90.25 118 LEU A C 1
ATOM 952 O O . LEU A 1 118 ? 5.191 -0.226 -3.286 1.00 90.25 118 LEU A O 1
ATOM 956 N N . LYS A 1 119 ? 5.409 -2.345 -3.954 1.00 87.81 119 LYS A N 1
ATOM 957 C CA . LYS A 1 119 ? 4.235 -2.857 -3.226 1.00 87.81 119 LYS A CA 1
ATOM 958 C C . LYS A 1 119 ? 4.591 -3.491 -1.882 1.00 87.81 119 LYS A C 1
ATOM 960 O O . LYS A 1 119 ? 3.671 -3.868 -1.157 1.00 87.81 119 LYS A O 1
ATOM 965 N N . ASP A 1 120 ? 5.875 -3.673 -1.579 1.00 89.56 120 ASP A N 1
ATOM 966 C CA . ASP A 1 120 ? 6.317 -4.322 -0.350 1.00 89.56 120 ASP A CA 1
ATOM 967 C C . ASP A 1 120 ? 6.173 -3.353 0.833 1.00 89.56 120 ASP A C 1
ATOM 969 O O . ASP A 1 120 ? 6.880 -2.348 0.88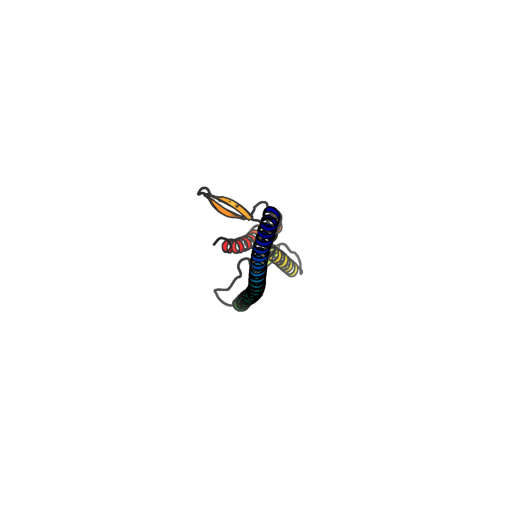7 1.00 89.56 120 ASP A O 1
ATOM 973 N N . PRO A 1 121 ? 5.293 -3.637 1.811 1.00 85.56 121 PRO A N 1
ATOM 974 C CA . PRO A 1 121 ? 5.134 -2.775 2.978 1.00 85.56 121 PRO A CA 1
ATOM 975 C C . PRO A 1 121 ? 6.381 -2.730 3.873 1.00 85.56 121 PRO A C 1
ATOM 977 O O . PRO A 1 121 ? 6.489 -1.828 4.699 1.00 85.56 121 PRO A O 1
ATOM 980 N N . ASN A 1 122 ? 7.305 -3.690 3.746 1.00 89.75 122 ASN A N 1
ATOM 981 C CA . ASN A 1 122 ? 8.534 -3.726 4.541 1.00 89.75 122 ASN A CA 1
ATOM 982 C C . ASN A 1 122 ? 9.657 -2.876 3.941 1.00 89.75 122 ASN A C 1
ATOM 984 O O . ASN A 1 122 ? 10.658 -2.635 4.615 1.00 89.75 122 ASN A O 1
ATOM 988 N N . TRP A 1 123 ? 9.518 -2.437 2.689 1.00 91.81 123 TRP A N 1
ATOM 989 C CA . TRP A 1 123 ? 10.503 -1.587 2.041 1.00 91.81 123 TRP A CA 1
ATOM 990 C C . TRP A 1 123 ? 10.010 -0.141 2.027 1.00 91.81 123 TRP A C 1
ATOM 992 O O . TRP A 1 123 ? 9.108 0.230 1.279 1.00 91.81 123 TRP A O 1
ATOM 1002 N N . HIS A 1 124 ? 10.603 0.675 2.898 1.00 87.62 124 HIS A N 1
ATOM 1003 C CA . HIS A 1 124 ? 10.204 2.063 3.114 1.00 87.62 124 HIS A CA 1
ATOM 1004 C C . HIS A 1 124 ? 11.429 2.991 3.032 1.00 87.62 124 HIS A C 1
ATOM 1006 O O . HIS A 1 124 ? 11.948 3.405 4.069 1.00 87.62 124 HIS A O 1
ATOM 1012 N N . PRO A 1 125 ? 11.926 3.294 1.816 1.00 92.31 125 PRO A N 1
ATOM 1013 C CA . PRO A 1 125 ? 13.158 4.058 1.599 1.00 92.31 125 PRO A CA 1
ATOM 1014 C C . PRO A 1 125 ? 12.931 5.569 1.778 1.00 92.31 125 PRO A C 1
ATOM 1016 O O . PRO A 1 125 ? 13.155 6.366 0.866 1.00 92.31 125 PRO A O 1
ATOM 1019 N N . PHE A 1 126 ? 12.444 5.967 2.951 1.00 90.75 126 PHE A N 1
ATOM 1020 C CA . PHE A 1 126 ? 12.122 7.348 3.288 1.00 90.75 126 PHE A CA 1
ATOM 1021 C C . PHE A 1 126 ? 12.797 7.779 4.590 1.00 90.75 126 PHE A C 1
ATOM 1023 O O . PHE A 1 126 ? 13.032 6.972 5.489 1.00 90.75 126 PHE A O 1
ATOM 1030 N N . LYS A 1 127 ? 13.060 9.081 4.707 1.00 89.25 127 LYS A N 1
ATOM 1031 C CA . LYS A 1 127 ? 13.568 9.730 5.915 1.00 89.25 127 LYS A CA 1
ATOM 1032 C C . LYS A 1 127 ? 12.755 10.977 6.246 1.00 89.25 127 LYS A C 1
ATOM 1034 O O . LYS A 1 127 ? 12.381 11.744 5.357 1.00 89.25 127 LYS A O 1
ATOM 1039 N N . ASP A 1 128 ? 12.542 11.189 7.540 1.00 86.50 128 ASP A N 1
ATOM 1040 C CA . ASP A 1 128 ? 11.947 12.412 8.066 1.00 86.50 128 ASP A CA 1
ATOM 1041 C C . ASP A 1 128 ? 13.004 13.513 8.130 1.00 86.50 128 ASP A C 1
ATOM 1043 O O . ASP A 1 128 ? 14.032 13.379 8.801 1.00 86.50 128 ASP A O 1
ATOM 1047 N N . VAL A 1 129 ? 12.730 14.636 7.478 1.00 84.31 129 VAL A N 1
ATOM 1048 C CA . VAL A 1 129 ? 13.542 15.845 7.580 1.00 84.31 129 VAL A CA 1
ATOM 1049 C C . VAL A 1 129 ? 12.699 16.956 8.178 1.00 84.31 129 VAL A C 1
ATOM 1051 O O . VAL A 1 129 ? 11.523 17.124 7.869 1.00 84.31 129 VAL A O 1
ATOM 1054 N N . THR A 1 130 ? 13.298 17.705 9.098 1.00 85.75 130 THR A N 1
ATOM 1055 C CA . THR A 1 130 ? 12.676 18.909 9.649 1.00 85.75 130 THR A CA 1
ATOM 1056 C C . THR A 1 130 ? 13.177 20.098 8.850 1.00 85.75 130 THR A C 1
ATOM 1058 O O . THR A 1 130 ? 14.366 20.417 8.897 1.00 85.75 130 THR A O 1
ATOM 1061 N N . SER A 1 131 ? 12.272 20.725 8.109 1.00 77.00 131 SER A N 1
ATOM 1062 C CA . SER A 1 131 ? 12.537 21.960 7.377 1.00 77.00 131 SER A CA 1
ATOM 1063 C C . SER A 1 131 ? 12.827 23.114 8.343 1.00 77.00 131 SER A C 1
ATOM 1065 O O . SER A 1 131 ? 12.463 23.076 9.520 1.00 77.00 131 SER A O 1
ATOM 1067 N N . GLU A 1 132 ? 13.473 24.175 7.853 1.00 78.00 132 GLU A N 1
ATOM 1068 C CA . GLU A 1 132 ? 13.880 25.340 8.663 1.00 78.00 132 GLU A CA 1
ATOM 1069 C C . GLU A 1 132 ? 12.703 26.048 9.366 1.00 78.00 132 GLU A C 1
ATOM 1071 O O . GLU A 1 132 ? 12.875 26.698 10.394 1.00 78.00 132 GLU A O 1
ATOM 1076 N N . ASN A 1 133 ? 11.491 25.894 8.832 1.00 80.88 133 ASN A N 1
ATOM 1077 C CA . ASN A 1 133 ? 10.231 26.405 9.381 1.00 80.88 133 ASN A CA 1
ATOM 1078 C C . ASN A 1 133 ? 9.589 25.475 10.441 1.00 80.88 133 ASN A C 1
ATOM 1080 O O . ASN A 1 133 ? 8.522 25.800 10.963 1.00 80.88 133 ASN A O 1
ATOM 1084 N N . GLY A 1 134 ? 10.197 24.321 10.739 1.00 77.25 134 GLY A N 1
ATOM 1085 C CA . GLY A 1 134 ? 9.674 23.309 11.656 1.00 77.25 134 GLY A CA 1
ATOM 1086 C C . GLY A 1 134 ? 8.661 22.326 11.052 1.00 77.25 134 GLY A C 1
ATOM 1087 O O . GLY A 1 134 ? 8.136 21.498 11.801 1.00 77.25 134 GLY A O 1
ATOM 1088 N N . SER A 1 135 ? 8.368 22.371 9.743 1.00 78.38 135 SER A N 1
ATOM 1089 C CA . SER A 1 135 ? 7.547 21.339 9.094 1.00 78.38 135 SER A CA 1
ATOM 1090 C C . SER A 1 135 ? 8.336 20.042 8.931 1.00 78.38 135 SER A C 1
ATOM 1092 O O . SER A 1 135 ? 9.510 20.057 8.563 1.00 78.38 135 SER A O 1
ATOM 1094 N N . LYS A 1 136 ? 7.687 18.909 9.218 1.00 78.56 136 LYS A N 1
ATOM 1095 C CA . LYS A 1 136 ? 8.236 17.584 8.923 1.00 78.56 136 LYS A CA 1
ATOM 1096 C C . LYS A 1 136 ? 7.910 17.241 7.477 1.00 78.56 136 LYS A C 1
ATOM 1098 O O . LYS A 1 136 ? 6.737 17.193 7.115 1.00 78.56 136 LYS A O 1
ATOM 1103 N N . GLU A 1 137 ? 8.938 17.020 6.679 1.00 82.31 137 GLU A N 1
ATOM 1104 C CA . GLU A 1 137 ? 8.835 16.577 5.296 1.00 82.31 137 GLU A CA 1
ATOM 1105 C C . GLU A 1 137 ? 9.434 15.181 5.182 1.00 82.31 137 GLU A C 1
ATOM 1107 O O . GLU A 1 137 ? 10.500 14.899 5.730 1.00 82.31 137 GLU A O 1
ATOM 1112 N N . ILE A 1 138 ? 8.734 14.305 4.470 1.00 84.44 138 ILE A N 1
ATOM 1113 C CA . ILE A 1 138 ? 9.221 12.966 4.164 1.00 84.44 138 ILE A CA 1
ATOM 1114 C C . ILE A 1 138 ? 9.895 13.036 2.800 1.00 84.44 138 ILE A C 1
ATOM 1116 O O . ILE A 1 138 ? 9.259 13.399 1.808 1.00 84.44 138 ILE A O 1
ATOM 1120 N N . ILE A 1 139 ? 11.173 12.676 2.751 1.00 88.56 139 ILE A N 1
ATOM 1121 C CA . ILE A 1 139 ? 11.949 12.607 1.511 1.00 88.56 139 ILE A CA 1
ATOM 1122 C C . ILE A 1 139 ? 12.522 11.205 1.320 1.00 88.56 139 ILE A C 1
ATOM 1124 O O . ILE A 1 139 ? 12.581 10.417 2.262 1.00 88.56 139 ILE A O 1
ATOM 1128 N N . ILE A 1 140 ? 12.953 10.891 0.100 1.00 91.12 140 ILE A N 1
ATOM 1129 C CA . ILE A 1 140 ? 13.624 9.623 -0.205 1.00 91.12 140 ILE A CA 1
ATOM 1130 C C . ILE A 1 140 ? 14.948 9.535 0.567 1.00 91.12 140 ILE A C 1
ATOM 1132 O O . ILE A 1 140 ? 15.692 10.516 0.646 1.00 91.12 140 ILE A O 1
ATOM 1136 N N . ASP A 1 141 ? 15.242 8.372 1.149 1.00 91.50 141 ASP A N 1
ATOM 1137 C CA . ASP A 1 141 ? 16.533 8.123 1.790 1.00 91.50 141 ASP A CA 1
ATOM 1138 C C . ASP A 1 141 ? 17.624 7.863 0.744 1.00 91.50 141 ASP A C 1
ATOM 1140 O O . ASP A 1 141 ? 17.672 6.811 0.109 1.00 91.50 141 ASP A O 1
ATOM 1144 N N . ASP A 1 142 ? 18.540 8.822 0.603 1.00 88.12 142 ASP A N 1
ATOM 1145 C CA . ASP A 1 142 ? 19.690 8.731 -0.302 1.00 88.12 142 ASP A CA 1
ATOM 1146 C C . ASP A 1 142 ? 20.657 7.583 0.048 1.00 88.12 142 ASP A C 1
ATOM 1148 O O . ASP A 1 142 ? 21.526 7.255 -0.759 1.00 88.12 142 ASP A O 1
ATOM 1152 N N . ASN A 1 143 ? 20.548 6.975 1.236 1.00 89.81 143 ASN A N 1
ATOM 1153 C CA . ASN A 1 143 ? 21.365 5.824 1.630 1.00 89.81 143 ASN A CA 1
ATOM 1154 C C . ASN A 1 143 ? 20.731 4.471 1.282 1.00 89.81 143 ASN A C 1
ATOM 1156 O O . ASN A 1 143 ? 21.382 3.448 1.496 1.00 89.81 143 ASN A O 1
ATOM 1160 N N . ASP A 1 144 ? 19.506 4.431 0.744 1.00 93.75 144 ASP A N 1
ATOM 1161 C CA . ASP A 1 144 ? 18.861 3.163 0.398 1.00 93.75 144 ASP A CA 1
ATOM 1162 C C . ASP A 1 144 ? 19.682 2.410 -0.662 1.00 93.75 144 ASP A C 1
ATOM 1164 O O . ASP A 1 144 ? 19.884 2.867 -1.792 1.00 93.75 144 ASP A O 1
ATOM 1168 N N . GLU A 1 145 ? 20.188 1.236 -0.283 1.00 93.81 145 GLU A N 1
ATOM 1169 C CA . GLU A 1 145 ? 21.076 0.432 -1.127 1.00 93.81 145 GLU A CA 1
ATOM 1170 C C . GLU A 1 145 ? 20.382 -0.022 -2.419 1.00 93.81 145 GLU A C 1
ATOM 1172 O O . GLU A 1 145 ? 21.018 -0.104 -3.472 1.00 93.81 145 GLU A O 1
ATOM 1177 N N . THR A 1 146 ? 19.071 -0.268 -2.362 1.00 93.12 146 THR A N 1
ATOM 1178 C CA . THR A 1 146 ? 18.283 -0.783 -3.488 1.00 93.12 146 THR A CA 1
ATOM 1179 C C . THR A 1 146 ? 18.108 0.295 -4.560 1.00 93.12 146 THR A C 1
ATOM 1181 O O . THR A 1 146 ? 18.386 0.059 -5.741 1.00 93.12 146 THR A O 1
ATOM 1184 N N . LEU A 1 147 ? 17.719 1.509 -4.161 1.00 94.88 147 LEU A N 1
ATOM 1185 C CA . LEU A 1 147 ? 17.609 2.678 -5.033 1.00 94.88 147 LEU A CA 1
ATOM 1186 C C . LEU A 1 147 ? 18.970 3.112 -5.585 1.00 94.88 147 LEU A C 1
ATOM 1188 O O . LEU A 1 147 ? 19.083 3.432 -6.773 1.00 94.88 147 LEU A O 1
ATOM 1192 N N . ASN A 1 148 ? 20.016 3.075 -4.760 1.00 94.25 148 ASN A N 1
ATOM 1193 C CA . ASN A 1 148 ? 21.373 3.378 -5.208 1.00 94.25 148 ASN A CA 1
ATOM 1194 C C . ASN A 1 148 ? 21.879 2.359 -6.236 1.00 94.25 148 ASN A C 1
ATOM 1196 O O . ASN A 1 148 ? 22.480 2.748 -7.243 1.00 94.25 148 ASN A O 1
ATOM 1200 N N . GLY A 1 149 ? 21.570 1.072 -6.046 1.00 94.06 149 GLY A N 1
ATOM 1201 C CA . GLY A 1 149 ? 21.834 0.021 -7.027 1.00 94.06 149 GLY A CA 1
ATOM 1202 C C . GLY A 1 149 ? 21.157 0.301 -8.370 1.00 94.06 149 GLY A C 1
ATOM 1203 O O . GLY A 1 149 ? 21.813 0.273 -9.414 1.00 94.06 149 GLY A O 1
ATOM 1204 N N . LEU A 1 150 ? 19.873 0.681 -8.355 1.00 94.75 150 LEU A N 1
ATOM 1205 C CA . LEU A 1 150 ? 19.139 1.059 -9.568 1.00 94.75 150 LEU A CA 1
ATOM 1206 C C . LEU A 1 150 ? 19.800 2.216 -10.312 1.00 94.75 150 LEU A C 1
ATOM 1208 O O . LEU A 1 150 ? 19.999 2.152 -11.528 1.00 94.75 150 LEU A O 1
ATOM 1212 N N . LYS A 1 151 ? 20.131 3.279 -9.577 1.00 94.69 151 LYS A N 1
ATOM 1213 C CA . LYS A 1 151 ? 20.742 4.489 -10.124 1.00 94.69 151 LYS A CA 1
ATOM 1214 C C . LYS A 1 151 ? 22.104 4.191 -10.742 1.00 94.69 151 LYS A C 1
ATOM 1216 O O . LYS A 1 151 ? 22.396 4.673 -11.836 1.00 94.69 151 LYS A O 1
ATOM 1221 N N . HIS A 1 152 ? 22.911 3.354 -10.095 1.00 93.75 152 HIS A N 1
ATOM 1222 C CA . HIS A 1 152 ? 24.212 2.937 -10.611 1.00 93.75 152 HIS A CA 1
ATOM 1223 C C . HIS A 1 152 ? 24.088 2.075 -11.881 1.00 93.75 152 HIS A C 1
ATOM 1225 O O . HIS A 1 152 ? 24.774 2.314 -12.878 1.00 93.75 152 HIS A O 1
ATOM 1231 N N . GLU A 1 153 ? 23.198 1.082 -11.881 1.00 92.44 153 GLU A N 1
ATOM 1232 C CA . GLU A 1 153 ? 23.084 0.128 -12.987 1.00 92.44 153 GLU A CA 1
ATOM 1233 C C . GLU A 1 153 ? 22.346 0.703 -14.205 1.00 92.44 153 GLU A C 1
ATOM 1235 O O . GLU A 1 153 ? 22.800 0.547 -15.348 1.00 92.44 153 GLU A O 1
ATOM 1240 N N . PHE A 1 154 ? 21.237 1.411 -13.978 1.00 91.19 154 PHE A N 1
ATOM 1241 C CA . PHE A 1 154 ? 20.295 1.843 -15.017 1.00 91.19 154 PHE A CA 1
ATOM 1242 C C . PHE A 1 154 ? 20.219 3.365 -15.201 1.00 91.19 154 PHE A C 1
ATOM 1244 O O . PHE A 1 154 ? 19.676 3.821 -16.210 1.00 91.19 154 PHE A O 1
ATOM 1251 N N . GLY A 1 155 ? 20.856 4.142 -14.322 1.00 93.06 155 GLY A N 1
ATOM 1252 C CA . GLY A 1 155 ? 21.009 5.593 -14.443 1.00 93.06 155 GLY A CA 1
ATOM 1253 C C . GLY A 1 155 ? 19.900 6.407 -13.771 1.00 93.06 155 GLY A C 1
ATOM 1254 O O . GLY A 1 155 ? 18.898 5.870 -13.299 1.00 93.06 155 GLY A O 1
ATOM 1255 N N . GLU A 1 156 ? 20.077 7.734 -13.782 1.00 94.69 156 GLU A N 1
ATOM 1256 C CA . GLU A 1 156 ? 19.178 8.699 -13.126 1.00 94.69 156 GLU A CA 1
ATOM 1257 C C . GLU A 1 156 ? 17.724 8.564 -13.582 1.00 94.69 156 GLU A C 1
ATOM 1259 O O . GLU A 1 156 ? 16.816 8.536 -12.765 1.00 94.69 156 GLU A O 1
ATOM 1264 N N . ALA A 1 157 ? 17.497 8.391 -14.885 1.00 93.75 157 ALA A N 1
ATOM 1265 C CA . ALA A 1 157 ? 16.145 8.323 -15.431 1.00 93.75 157 ALA A CA 1
ATOM 1266 C C . ALA A 1 157 ? 15.341 7.123 -14.891 1.00 93.75 157 ALA A C 1
ATOM 1268 O O . ALA A 1 157 ? 14.124 7.206 -14.760 1.00 93.75 157 ALA A O 1
ATOM 1269 N N . ALA A 1 158 ? 16.001 6.000 -14.581 1.00 93.56 158 ALA A N 1
ATOM 1270 C CA . ALA A 1 158 ? 15.331 4.856 -13.962 1.00 93.56 158 ALA A CA 1
ATOM 1271 C C . ALA A 1 158 ? 15.030 5.131 -12.481 1.00 93.56 158 ALA A C 1
ATOM 1273 O O . ALA A 1 158 ? 13.933 4.828 -12.014 1.00 93.56 158 ALA A O 1
ATOM 1274 N N . TYR A 1 159 ? 15.985 5.744 -11.776 1.00 94.62 159 TYR A N 1
ATOM 1275 C CA . TYR A 1 159 ? 15.830 6.182 -10.391 1.00 94.62 159 TYR A CA 1
ATOM 1276 C C . TYR A 1 159 ? 14.664 7.166 -10.227 1.00 94.62 159 TYR A C 1
ATOM 1278 O O . TYR A 1 159 ? 13.801 6.939 -9.386 1.00 94.62 159 TYR A O 1
ATOM 1286 N N . GLU A 1 160 ? 14.577 8.197 -11.069 1.00 94.50 160 GLU A N 1
ATOM 1287 C CA . GLU A 1 160 ? 13.506 9.205 -11.046 1.00 94.50 160 GLU A CA 1
ATOM 1288 C C . GLU A 1 160 ? 12.112 8.595 -11.234 1.00 94.50 160 GLU A C 1
ATOM 1290 O O . GLU A 1 160 ? 11.167 8.990 -10.554 1.00 94.50 160 GLU A O 1
ATOM 1295 N N . LEU A 1 161 ? 11.957 7.608 -12.125 1.00 94.06 161 LEU A N 1
ATOM 1296 C CA . LEU A 1 161 ? 10.666 6.940 -12.322 1.00 94.06 161 LEU A CA 1
ATOM 1297 C C . LEU A 1 161 ? 10.214 6.182 -11.069 1.00 94.06 161 LEU A C 1
ATOM 1299 O O . LEU A 1 161 ? 9.032 6.217 -10.724 1.00 94.06 161 LEU A O 1
ATOM 1303 N N . VAL A 1 162 ? 11.145 5.504 -10.394 1.00 93.62 162 VAL A N 1
ATOM 1304 C CA . VAL A 1 162 ? 10.851 4.736 -9.178 1.00 93.62 162 VAL A CA 1
ATOM 1305 C C . VAL A 1 162 ? 10.602 5.661 -7.992 1.00 93.62 162 VAL A C 1
ATOM 1307 O O . VAL A 1 162 ? 9.631 5.460 -7.268 1.00 93.62 162 VAL A O 1
ATOM 1310 N N . THR A 1 163 ? 11.413 6.703 -7.808 1.00 93.19 163 THR A N 1
ATOM 1311 C CA . THR A 1 163 ? 11.224 7.662 -6.709 1.00 93.19 163 THR A CA 1
ATOM 1312 C C . THR A 1 163 ? 9.970 8.505 -6.882 1.00 93.19 163 THR A C 1
ATOM 1314 O O . THR A 1 163 ? 9.281 8.756 -5.899 1.00 93.19 163 THR A O 1
ATOM 1317 N N . THR A 1 164 ? 9.594 8.856 -8.115 1.00 91.94 164 THR A N 1
ATOM 1318 C CA . THR A 1 164 ? 8.297 9.495 -8.387 1.00 91.94 164 THR A CA 1
ATOM 1319 C C . THR A 1 164 ? 7.146 8.588 -7.953 1.00 91.94 164 THR A C 1
ATOM 1321 O O . THR A 1 164 ? 6.251 9.035 -7.242 1.00 91.94 164 THR A O 1
ATOM 1324 N N . ALA A 1 165 ? 7.182 7.299 -8.316 1.00 91.69 165 ALA A N 1
ATOM 1325 C CA . ALA A 1 165 ? 6.167 6.341 -7.879 1.00 91.69 165 ALA A CA 1
ATOM 1326 C C . ALA A 1 165 ? 6.135 6.191 -6.342 1.00 91.69 165 ALA A C 1
ATOM 1328 O O . ALA A 1 165 ? 5.061 6.176 -5.746 1.00 91.69 165 ALA A O 1
ATOM 1329 N N . LEU A 1 166 ? 7.294 6.144 -5.680 1.00 91.00 166 LEU A N 1
ATOM 1330 C CA . LEU A 1 166 ? 7.381 6.121 -4.214 1.00 91.00 166 LEU A CA 1
ATOM 1331 C C . LEU A 1 166 ? 6.727 7.356 -3.577 1.00 91.00 166 LEU A C 1
ATOM 1333 O O . LEU A 1 166 ? 5.896 7.215 -2.680 1.00 91.00 166 LEU A O 1
ATOM 1337 N N . MET A 1 167 ? 7.050 8.553 -4.066 1.00 88.00 167 MET A N 1
ATOM 1338 C CA . MET A 1 167 ? 6.499 9.806 -3.541 1.00 88.00 167 MET A CA 1
ATOM 1339 C C . MET A 1 167 ? 4.981 9.902 -3.736 1.00 88.00 167 MET A C 1
ATOM 1341 O O . MET A 1 167 ? 4.279 10.275 -2.798 1.00 88.00 167 MET A O 1
ATOM 1345 N N . GLU A 1 168 ? 4.455 9.472 -4.891 1.00 87.88 168 GLU A N 1
ATOM 1346 C CA . GLU A 1 168 ? 3.004 9.405 -5.144 1.00 87.88 168 GLU A CA 1
ATOM 1347 C C . GLU A 1 168 ? 2.266 8.563 -4.085 1.00 87.88 168 GLU A C 1
ATOM 1349 O O . GLU A 1 168 ? 1.147 8.894 -3.695 1.00 87.88 168 GLU A O 1
ATOM 1354 N N . MET A 1 169 ? 2.867 7.473 -3.592 1.00 82.62 169 MET A N 1
ATOM 1355 C CA . MET A 1 169 ? 2.250 6.651 -2.539 1.00 82.62 169 MET A CA 1
ATOM 1356 C C . MET A 1 169 ? 2.252 7.341 -1.175 1.00 82.62 169 MET A C 1
ATOM 1358 O O . MET A 1 169 ? 1.325 7.144 -0.388 1.00 82.62 169 MET A O 1
ATOM 1362 N N . ASN A 1 170 ? 3.275 8.144 -0.899 1.00 75.94 170 ASN A N 1
ATOM 1363 C CA . ASN A 1 170 ? 3.447 8.797 0.389 1.00 75.94 170 ASN A CA 1
ATOM 1364 C C . ASN A 1 170 ? 2.606 10.079 0.528 1.00 75.94 170 ASN A C 1
ATOM 1366 O O . ASN A 1 170 ? 2.071 10.357 1.599 1.00 75.94 170 ASN A O 1
ATOM 1370 N N . GLU A 1 171 ? 2.389 10.826 -0.557 1.00 63.91 171 GLU A N 1
ATOM 1371 C CA . GLU A 1 171 ? 1.520 12.016 -0.553 1.00 63.91 171 GLU A CA 1
ATOM 1372 C C . GLU A 1 171 ? 0.067 11.702 -0.143 1.00 63.91 171 GLU A C 1
ATOM 1374 O O . GLU A 1 171 ? -0.623 12.550 0.426 1.00 63.91 171 GLU A O 1
ATOM 1379 N N . GLY A 1 172 ? -0.395 10.467 -0.367 1.00 54.41 172 GLY A N 1
ATOM 1380 C CA . GLY A 1 172 ? -1.703 9.991 0.092 1.00 54.41 172 GLY A CA 1
ATOM 1381 C C . GLY A 1 172 ? -1.809 9.735 1.601 1.00 54.41 172 GLY A C 1
ATOM 1382 O O . GLY A 1 172 ? -2.926 9.631 2.103 1.00 54.41 172 GLY A O 1
ATOM 1383 N N . LEU A 1 173 ? -0.683 9.633 2.317 1.00 45.38 173 LEU A N 1
ATOM 1384 C CA . LEU A 1 173 ? -0.619 9.350 3.759 1.00 45.38 173 LEU A CA 1
ATOM 1385 C C . LEU A 1 173 ? -0.535 10.620 4.622 1.00 45.38 173 LEU A C 1
ATOM 1387 O O . LEU A 1 173 ? -0.689 10.540 5.837 1.00 45.38 173 LEU A O 1
ATOM 1391 N N . SER A 1 174 ? -0.301 11.786 4.011 1.00 42.44 174 SER A N 1
ATOM 1392 C CA . SER A 1 174 ? -0.050 13.052 4.715 1.00 42.44 174 SER A CA 1
ATOM 1393 C C . SER A 1 174 ? -1.288 13.960 4.861 1.00 42.44 174 SER A C 1
ATOM 1395 O O . SER A 1 174 ? -1.134 15.175 5.017 1.00 42.44 174 SER A O 1
ATOM 1397 N N . LYS A 1 175 ? -2.510 13.413 4.801 1.00 37.72 175 LYS A N 1
ATOM 1398 C CA . LYS A 1 175 ? -3.765 14.160 5.011 1.00 37.72 175 LYS A CA 1
ATOM 1399 C C . LYS A 1 175 ? -4.616 13.571 6.123 1.00 37.72 175 LYS A C 1
ATOM 1401 O O . LYS A 1 175 ? -4.757 12.331 6.150 1.00 37.72 175 LYS A O 1
#

Secondary structure (DSSP, 8-state):
-HHHHHHHHHHHHHHHHHHHHHHHHHHHHHHHHHHHHHHHHHHHHHHHHHHHHHHHHHHHHHHHHHHHHTTSSSSSS----TT---HHHHHHHHHTT--STTHHHHHHHHHHHHHHHTT-TT---EEEEE-TTS-EEEEE-TT-HHHHHHHHHH-HHHHHHHHHHHHHHHHTT--